Protein AF-A0A7H4M7K2-F1 (afdb_monomer_lite)

pLDDT: mean 88.0, std 7.21, range [65.5, 95.62]

InterPro domains:
  IPR039060 Antitoxin HigA [PTHR40455] (7-97)

Structure (mmCIF, N/CA/C/O backbone):
data_AF-A0A7H4M7K2-F1
#
_entry.id   AF-A0A7H4M7K2-F1
#
loop_
_atom_site.group_PDB
_atom_site.id
_atom_site.type_symbol
_atom_site.label_atom_id
_atom_site.label_alt_id
_atom_site.label_comp_id
_atom_site.label_asym_id
_atom_site.label_entity_id
_atom_site.label_seq_id
_atom_site.pdbx_PDB_ins_code
_atom_s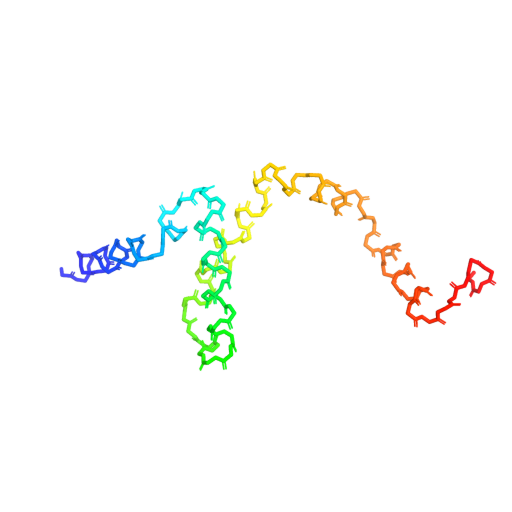ite.Cartn_x
_atom_site.Cartn_y
_atom_site.Cartn_z
_atom_site.occupancy
_atom_site.B_iso_or_equiv
_atom_site.auth_seq_id
_atom_site.auth_comp_id
_atom_site.auth_asym_id
_atom_site.auth_atom_id
_atom_site.pdbx_PDB_model_num
ATOM 1 N N . MET A 1 1 ? 25.443 -7.447 -16.165 1.00 66.62 1 MET A N 1
ATOM 2 C CA . MET A 1 1 ? 24.302 -7.115 -17.039 1.00 66.62 1 MET A CA 1
ATOM 3 C C . MET A 1 1 ? 23.004 -7.250 -16.267 1.00 66.62 1 MET A C 1
ATOM 5 O O . MET A 1 1 ? 22.547 -6.232 -15.789 1.00 66.62 1 MET A O 1
ATOM 9 N N . ILE A 1 2 ? 22.508 -8.455 -15.956 1.00 87.00 2 ILE A N 1
ATOM 10 C CA . ILE A 1 2 ? 21.204 -8.619 -15.268 1.00 87.00 2 ILE A CA 1
ATOM 11 C C . ILE A 1 2 ? 21.069 -7.782 -13.979 1.00 87.00 2 ILE A C 1
ATOM 13 O O . ILE A 1 2 ? 20.054 -7.125 -13.784 1.00 87.00 2 ILE A O 1
ATOM 17 N N . PHE A 1 3 ? 22.102 -7.738 -13.130 1.00 91.38 3 PHE A N 1
ATOM 18 C CA . PHE A 1 3 ? 22.050 -6.963 -11.884 1.00 91.38 3 PHE A CA 1
ATOM 19 C C . PHE A 1 3 ? 21.932 -5.446 -12.100 1.00 91.38 3 PHE A C 1
ATOM 21 O O . PHE A 1 3 ? 21.152 -4.800 -11.409 1.00 91.38 3 PHE A O 1
ATOM 28 N N . SER A 1 4 ? 22.676 -4.865 -13.050 1.00 91.00 4 SER A N 1
ATOM 29 C CA . SER A 1 4 ? 22.609 -3.419 -13.315 1.00 91.00 4 SER A CA 1
ATOM 30 C C . SER A 1 4 ? 21.280 -3.027 -13.942 1.00 91.00 4 SER A C 1
ATOM 32 O O . SER A 1 4 ? 20.720 -1.990 -13.598 1.00 91.00 4 SER A O 1
ATOM 34 N N . ASP A 1 5 ? 20.772 -3.873 -14.833 1.00 93.44 5 ASP A N 1
ATOM 35 C CA . ASP A 1 5 ? 19.559 -3.594 -15.594 1.00 93.44 5 ASP A CA 1
ATOM 36 C C . ASP A 1 5 ? 18.323 -3.718 -14.694 1.00 93.44 5 ASP A C 1
ATOM 38 O O . ASP A 1 5 ? 17.446 -2.858 -14.736 1.00 93.44 5 ASP A O 1
ATOM 42 N N . ALA A 1 6 ? 18.302 -4.713 -13.799 1.00 91.56 6 ALA A N 1
ATOM 43 C CA . ALA A 1 6 ? 17.253 -4.867 -12.794 1.00 91.56 6 ALA A CA 1
ATOM 44 C C . ALA A 1 6 ? 17.229 -3.700 -11.792 1.00 91.56 6 ALA A C 1
ATOM 46 O O . ALA A 1 6 ? 16.165 -3.149 -11.519 1.00 91.56 6 ALA A O 1
ATOM 47 N N . ILE A 1 7 ? 18.394 -3.279 -11.280 1.00 91.50 7 ILE A N 1
ATOM 48 C CA . ILE A 1 7 ? 18.485 -2.125 -10.368 1.00 91.50 7 ILE A CA 1
ATOM 49 C C . ILE A 1 7 ? 18.013 -0.849 -11.070 1.00 91.50 7 ILE A C 1
ATOM 51 O O . ILE A 1 7 ? 17.298 -0.044 -10.478 1.00 91.50 7 ILE A O 1
ATOM 55 N N . LYS A 1 8 ? 18.380 -0.667 -12.342 1.00 93.88 8 LYS A N 1
ATOM 56 C CA . LYS A 1 8 ? 17.937 0.486 -13.122 1.00 93.88 8 LYS A CA 1
ATOM 57 C C . LYS A 1 8 ? 16.420 0.486 -13.310 1.00 93.88 8 LYS A C 1
ATOM 59 O O . LYS A 1 8 ? 15.796 1.494 -13.011 1.00 93.88 8 LYS A O 1
ATOM 64 N N . ALA A 1 9 ? 15.831 -0.639 -13.717 1.00 92.94 9 ALA A N 1
ATOM 65 C CA . ALA A 1 9 ? 14.383 -0.757 -13.877 1.00 92.94 9 ALA A CA 1
ATOM 66 C C . ALA A 1 9 ? 13.628 -0.472 -12.568 1.00 92.94 9 ALA A C 1
ATOM 68 O O . ALA A 1 9 ? 12.613 0.218 -12.584 1.00 92.94 9 ALA A O 1
ATOM 69 N N . ALA A 1 10 ? 14.149 -0.942 -11.430 1.00 90.31 10 ALA A N 1
ATOM 70 C CA . ALA A 1 10 ? 13.569 -0.650 -10.122 1.00 90.31 10 ALA A CA 1
ATOM 71 C C . ALA A 1 10 ? 13.633 0.847 -9.772 1.00 90.31 10 ALA A C 1
ATOM 73 O O . ALA A 1 10 ? 12.652 1.400 -9.282 1.00 90.31 10 ALA A O 1
ATOM 74 N N . ASN A 1 11 ? 14.754 1.518 -10.054 1.00 92.06 11 ASN A N 1
ATOM 75 C CA . ASN A 1 11 ? 14.893 2.959 -9.820 1.00 92.06 11 ASN A CA 1
ATOM 76 C C . ASN A 1 11 ? 14.005 3.788 -10.756 1.00 92.06 11 ASN A C 1
ATOM 78 O O . ASN A 1 11 ? 13.390 4.755 -10.314 1.00 92.06 11 ASN A O 1
ATOM 82 N N . ASP A 1 12 ? 13.913 3.397 -12.028 1.00 94.38 12 ASP A N 1
ATOM 83 C CA . ASP A 1 12 ? 13.038 4.048 -13.003 1.00 94.38 12 ASP A CA 1
ATOM 84 C C . ASP A 1 12 ? 11.571 3.913 -12.557 1.00 94.38 12 ASP A C 1
ATOM 86 O O . ASP A 1 12 ? 10.832 4.896 -12.535 1.00 94.38 12 ASP A O 1
ATOM 90 N N . LEU A 1 13 ? 11.172 2.724 -12.091 1.00 91.31 13 LEU A N 1
ATOM 91 C CA . LEU A 1 13 ? 9.843 2.483 -11.534 1.00 91.31 13 LE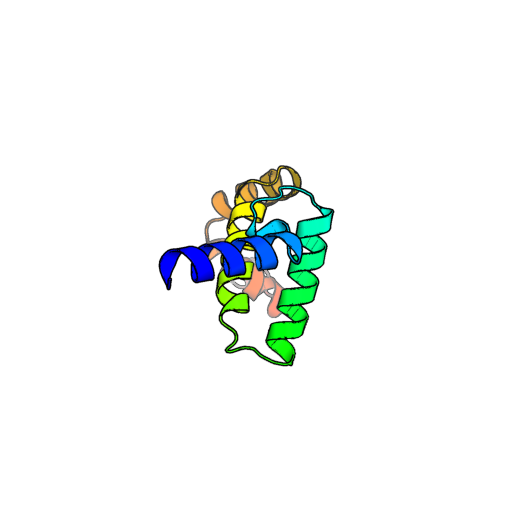U A CA 1
ATOM 92 C C . LEU A 1 13 ? 9.588 3.304 -10.260 1.00 91.31 13 LEU A C 1
ATOM 94 O O . LEU A 1 13 ? 8.529 3.912 -10.133 1.00 91.31 13 LEU A O 1
ATOM 98 N N . ALA A 1 14 ? 10.558 3.379 -9.346 1.00 90.81 14 ALA A N 1
ATOM 99 C CA . ALA A 1 14 ? 10.464 4.193 -8.134 1.00 90.81 14 ALA A CA 1
ATOM 100 C C . ALA A 1 14 ? 10.373 5.699 -8.433 1.00 90.81 14 ALA A C 1
ATOM 102 O O . ALA A 1 14 ? 9.782 6.444 -7.657 1.00 90.81 14 ALA A O 1
ATOM 103 N N . SER A 1 15 ? 10.922 6.160 -9.560 1.00 91.19 15 SER A N 1
ATOM 104 C CA . SER A 1 15 ? 10.755 7.545 -10.004 1.00 91.19 15 SER A CA 1
ATOM 105 C C . SER A 1 15 ? 9.354 7.829 -10.552 1.00 91.19 15 SER A C 1
ATOM 107 O O . SER A 1 15 ? 8.924 8.980 -10.507 1.00 91.19 15 SER A O 1
ATOM 109 N N . ILE A 1 16 ? 8.673 6.823 -11.109 1.00 91.44 16 ILE A N 1
ATOM 110 C CA . ILE A 1 16 ? 7.304 6.948 -11.635 1.00 91.44 16 ILE A CA 1
ATOM 111 C C . ILE A 1 16 ? 6.290 6.815 -10.499 1.00 91.44 16 ILE A C 1
ATOM 113 O O . ILE A 1 16 ? 5.314 7.557 -10.459 1.00 91.44 16 ILE A O 1
ATOM 117 N N . VAL A 1 17 ? 6.537 5.886 -9.572 1.00 91.44 17 VAL A N 1
ATOM 118 C CA . VAL A 1 17 ? 5.695 5.631 -8.403 1.00 91.44 17 VAL A CA 1
ATOM 119 C C . VAL A 1 17 ? 6.544 5.776 -7.133 1.00 91.44 17 VAL A C 1
ATOM 121 O O . VAL A 1 17 ? 7.104 4.787 -6.646 1.00 91.44 17 VAL A O 1
ATOM 124 N N . PRO A 1 18 ? 6.643 6.996 -6.569 1.00 91.38 18 PRO A N 1
ATOM 125 C CA . PRO A 1 18 ? 7.509 7.293 -5.424 1.00 91.38 18 PRO A CA 1
ATOM 126 C C . PRO A 1 18 ? 7.249 6.432 -4.185 1.00 91.38 18 PRO A C 1
ATOM 128 O O . PRO A 1 18 ? 8.168 6.187 -3.401 1.00 91.38 18 PRO A O 1
ATOM 131 N N . LEU A 1 19 ? 6.024 5.921 -4.017 1.00 90.44 19 LEU A N 1
ATOM 132 C CA . LEU A 1 19 ? 5.679 5.023 -2.914 1.00 90.44 19 LEU A CA 1
ATOM 133 C C . LEU A 1 19 ? 6.508 3.722 -2.945 1.00 90.44 19 LEU A C 1
ATOM 135 O O . LEU A 1 19 ? 6.968 3.252 -1.904 1.00 90.44 19 LEU A O 1
ATOM 139 N N . LEU A 1 20 ? 6.797 3.174 -4.134 1.00 89.56 20 LEU A N 1
ATOM 140 C CA . LEU A 1 20 ? 7.653 1.985 -4.277 1.00 89.56 20 LEU A CA 1
ATOM 141 C C . LEU A 1 20 ? 9.108 2.268 -3.865 1.00 89.56 20 LEU A C 1
ATOM 143 O O . LEU A 1 20 ? 9.790 1.379 -3.342 1.00 89.56 20 LEU A O 1
ATOM 147 N N . GLY A 1 21 ? 9.547 3.518 -4.050 1.00 87.31 21 GLY A N 1
ATOM 148 C CA . GLY A 1 21 ? 10.840 4.049 -3.620 1.00 87.31 21 GLY A CA 1
ATOM 149 C C . GLY A 1 21 ? 10.926 4.429 -2.139 1.00 87.31 21 GLY A C 1
ATOM 150 O O . GLY A 1 21 ? 11.993 4.844 -1.693 1.00 87.31 21 GLY A O 1
ATOM 151 N N . GLY A 1 22 ? 9.843 4.276 -1.368 1.00 84.94 22 GLY A N 1
ATOM 152 C CA . GLY A 1 22 ? 9.815 4.575 0.065 1.00 84.94 22 GLY A CA 1
ATOM 153 C C . GLY A 1 22 ? 9.424 6.010 0.417 1.00 84.94 22 GLY A C 1
ATOM 154 O O . GLY A 1 22 ? 9.744 6.469 1.513 1.00 84.94 22 GLY A O 1
ATOM 155 N N . SER A 1 23 ? 8.749 6.731 -0.483 1.00 86.75 23 SER A N 1
ATOM 156 C CA . SER A 1 23 ? 8.114 7.996 -0.106 1.00 86.75 23 SER A CA 1
ATOM 157 C C . SER A 1 23 ? 7.078 7.774 0.999 1.00 86.75 23 SER A C 1
ATOM 159 O O . SER A 1 23 ? 6.317 6.812 0.964 1.00 86.75 23 SER A O 1
ATOM 161 N N . SER A 1 24 ? 7.031 8.685 1.969 1.00 82.25 24 SER A N 1
ATOM 162 C CA . SER A 1 24 ? 6.035 8.706 3.047 1.00 82.25 24 SER A CA 1
ATOM 163 C C . SER A 1 24 ? 4.982 9.803 2.861 1.00 82.25 24 SER A C 1
ATOM 165 O O . SER A 1 24 ? 4.210 10.089 3.774 1.00 82.25 24 SER A O 1
ATOM 167 N N . SER A 1 25 ? 4.943 10.432 1.685 1.00 89.56 25 SER A N 1
ATOM 168 C CA . SER A 1 25 ? 3.986 11.487 1.364 1.00 89.56 25 SER A CA 1
ATOM 169 C C . SER A 1 25 ? 2.570 10.936 1.196 1.00 89.56 25 SER A C 1
ATOM 171 O O . SER A 1 25 ? 2.341 10.013 0.414 1.00 89.56 25 SER A O 1
ATOM 173 N N . ARG A 1 26 ? 1.594 11.591 1.837 1.00 89.75 26 ARG A N 1
ATOM 174 C CA . ARG A 1 26 ? 0.160 11.302 1.668 1.00 89.75 26 ARG A CA 1
ATOM 175 C C . ARG A 1 26 ? -0.277 11.354 0.201 1.00 89.75 26 ARG A C 1
ATOM 177 O O . ARG A 1 26 ? -1.081 10.540 -0.236 1.00 89.75 26 ARG A O 1
ATOM 184 N N . LYS A 1 27 ? 0.272 12.293 -0.573 1.00 92.62 27 LYS A N 1
ATOM 185 C CA . LYS A 1 27 ? -0.045 12.426 -1.999 1.00 92.62 27 LYS A CA 1
ATOM 186 C C . LYS A 1 27 ? 0.374 11.179 -2.786 1.00 92.62 27 LYS A C 1
ATOM 188 O O . LYS A 1 27 ? -0.385 10.702 -3.621 1.00 92.62 27 LYS A O 1
ATOM 193 N N . ASP A 1 28 ? 1.561 10.655 -2.498 1.00 91.75 28 ASP A N 1
ATOM 194 C CA . ASP A 1 28 ? 2.115 9.510 -3.224 1.00 91.75 28 ASP A CA 1
ATOM 195 C C . ASP A 1 28 ? 1.374 8.221 -2.844 1.00 91.75 28 ASP A C 1
ATOM 197 O O . ASP A 1 28 ? 1.176 7.349 -3.687 1.00 91.75 28 ASP A O 1
ATOM 201 N N . TYR A 1 29 ? 0.897 8.137 -1.599 1.00 92.81 29 TYR A N 1
ATOM 202 C CA . TYR A 1 29 ? -0.037 7.104 -1.158 1.00 92.81 29 TYR A CA 1
ATOM 203 C C . TYR A 1 29 ? -1.369 7.165 -1.931 1.00 92.81 29 TYR A C 1
ATOM 205 O O . TYR A 1 29 ? -1.816 6.155 -2.469 1.00 92.81 29 TYR A O 1
ATOM 213 N N . GLU A 1 30 ? -1.982 8.344 -2.078 1.00 93.88 30 GLU A N 1
ATOM 214 C CA . GLU A 1 30 ? -3.241 8.493 -2.830 1.00 93.88 30 GLU A CA 1
ATOM 215 C C . GLU A 1 30 ? -3.094 8.188 -4.327 1.00 93.88 30 GLU A C 1
ATOM 217 O O . GLU A 1 30 ? -4.010 7.648 -4.950 1.00 93.88 30 GLU A O 1
ATOM 222 N N . GLU A 1 31 ? -1.953 8.530 -4.925 1.00 94.00 31 GLU A N 1
ATOM 223 C CA . GLU A 1 31 ? -1.643 8.159 -6.308 1.00 94.00 31 GLU A CA 1
ATOM 224 C C . GLU A 1 31 ? -1.431 6.645 -6.453 1.00 94.00 31 GLU A C 1
ATOM 226 O O . GLU A 1 31 ? -1.922 6.055 -7.418 1.00 94.00 31 GLU A O 1
ATOM 231 N N . ALA A 1 32 ? -0.788 5.995 -5.478 1.00 93.44 32 ALA A N 1
ATOM 232 C CA . ALA A 1 32 ? -0.639 4.542 -5.463 1.00 93.44 32 ALA A CA 1
ATOM 233 C C . ALA A 1 32 ? -1.982 3.812 -5.317 1.00 93.44 32 ALA A C 1
ATOM 235 O O . ALA A 1 32 ? -2.197 2.820 -6.009 1.00 93.44 32 ALA A O 1
ATOM 236 N N . LEU A 1 33 ? -2.908 4.322 -4.495 1.00 94.75 33 LEU A N 1
ATOM 237 C CA . LEU A 1 33 ? -4.259 3.763 -4.378 1.00 94.75 33 LEU A CA 1
ATOM 238 C C . LEU A 1 33 ? -5.002 3.771 -5.720 1.00 94.75 33 LEU A C 1
ATOM 240 O O . LEU A 1 33 ? -5.552 2.749 -6.122 1.00 94.75 33 LEU A O 1
ATOM 244 N N . LYS A 1 34 ? -4.963 4.894 -6.448 1.00 95.19 34 LYS A N 1
ATOM 245 C CA . LYS A 1 34 ? -5.577 5.002 -7.785 1.00 95.19 34 LYS A CA 1
ATOM 246 C C . LYS A 1 34 ? -4.958 4.027 -8.781 1.00 95.19 34 LYS A C 1
ATOM 248 O O . LYS A 1 34 ? -5.651 3.495 -9.643 1.00 95.19 34 LYS A O 1
ATOM 253 N N . LEU A 1 35 ? -3.646 3.811 -8.681 1.00 93.81 35 LEU A N 1
ATOM 254 C CA . LEU A 1 35 ? -2.951 2.862 -9.540 1.00 93.81 35 LEU A CA 1
ATOM 255 C C . LEU A 1 35 ? -3.357 1.418 -9.225 1.00 93.81 35 LEU A C 1
ATOM 257 O O . LEU A 1 35 ? -3.592 0.651 -10.152 1.00 93.81 35 LEU A O 1
ATOM 261 N N . VAL A 1 36 ? -3.484 1.053 -7.948 1.00 94.56 36 VAL A N 1
ATOM 262 C CA . VAL A 1 36 ? -3.985 -0.273 -7.555 1.00 94.56 36 VAL A CA 1
ATOM 263 C C . VAL A 1 36 ? -5.420 -0.478 -8.032 1.00 94.56 36 VAL A C 1
ATOM 265 O O . VAL A 1 36 ? -5.707 -1.522 -8.605 1.00 94.56 36 VAL A O 1
ATOM 268 N N . GLU A 1 37 ? -6.297 0.514 -7.867 1.00 95.06 37 GLU A N 1
ATOM 269 C CA . GLU A 1 37 ? -7.679 0.459 -8.365 1.00 95.06 37 GLU A CA 1
ATOM 270 C C . GLU A 1 37 ? -7.717 0.181 -9.876 1.00 95.06 37 GLU A C 1
ATOM 272 O O . GLU A 1 37 ? -8.356 -0.774 -10.314 1.00 95.06 37 GLU A O 1
ATOM 277 N N . TYR A 1 38 ? -6.933 0.927 -10.660 1.00 95.44 38 TYR A N 1
ATOM 278 C CA . TYR A 1 38 ? -6.803 0.698 -12.100 1.00 95.44 38 TYR A CA 1
ATOM 279 C C . TYR A 1 38 ? -6.285 -0.712 -12.432 1.00 95.44 38 TYR A C 1
ATOM 281 O O . TYR A 1 38 ? -6.801 -1.374 -13.334 1.00 95.44 38 TYR A O 1
ATOM 289 N N . LEU A 1 39 ? -5.262 -1.190 -11.718 1.00 93.88 39 LEU A N 1
ATOM 290 C CA . LEU A 1 39 ? -4.694 -2.516 -11.960 1.00 93.88 39 LEU A CA 1
ATOM 291 C C . LEU A 1 39 ? -5.698 -3.624 -11.638 1.00 93.88 39 LEU A C 1
ATOM 293 O O . LEU A 1 39 ? -5.811 -4.564 -12.412 1.00 93.88 39 LEU A O 1
ATOM 297 N N . LEU A 1 40 ? -6.477 -3.506 -10.564 1.00 93.06 40 LEU A N 1
ATOM 298 C CA . LEU A 1 40 ? -7.494 -4.504 -10.226 1.00 93.06 40 LEU A CA 1
ATOM 299 C C . LEU A 1 40 ? -8.604 -4.598 -11.285 1.00 93.06 40 LEU A C 1
ATOM 301 O O . LEU A 1 40 ? -9.132 -5.687 -11.512 1.00 93.06 40 LEU A O 1
ATOM 305 N N . GLU A 1 41 ? -8.941 -3.490 -11.949 1.00 95.62 41 GLU A N 1
ATOM 306 C CA . GLU A 1 41 ? -9.949 -3.469 -13.016 1.00 95.62 41 GLU A CA 1
ATOM 307 C C . GLU A 1 41 ? -9.423 -3.975 -14.366 1.00 95.62 41 GLU A C 1
ATOM 309 O O . GLU A 1 41 ? -10.166 -4.613 -15.119 1.00 95.62 41 GLU A O 1
ATOM 314 N N . HIS A 1 42 ? -8.161 -3.688 -14.693 1.00 95.56 42 HIS A N 1
ATOM 315 C CA . HIS A 1 42 ? -7.627 -3.893 -16.043 1.00 95.56 42 HIS A CA 1
ATOM 316 C C . HIS A 1 42 ? -6.548 -4.976 -16.146 1.00 95.56 42 HIS A C 1
ATOM 318 O O . HIS A 1 42 ? -6.521 -5.704 -17.138 1.00 95.56 42 HIS A O 1
ATOM 324 N N . GLU A 1 43 ? -5.665 -5.091 -15.153 1.00 95.12 43 GLU A N 1
ATOM 325 C CA . GLU A 1 43 ? -4.518 -6.012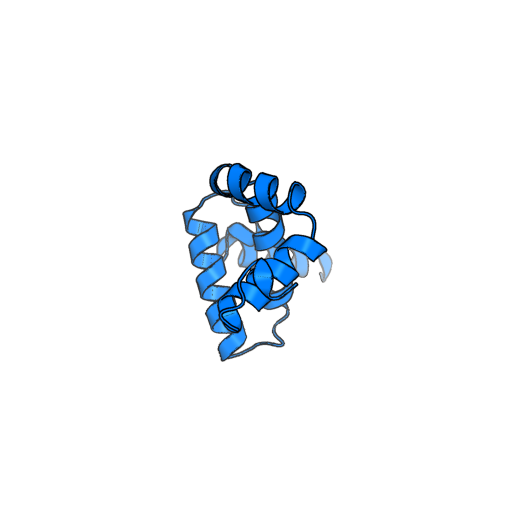 -15.142 1.00 95.12 43 GLU A CA 1
ATOM 326 C C . GLU A 1 43 ? -4.258 -6.593 -13.733 1.00 95.12 43 GLU A C 1
ATOM 328 O O . GLU A 1 43 ? -3.209 -6.331 -13.132 1.00 95.12 43 GLU A O 1
ATOM 333 N N . PRO A 1 44 ? -5.191 -7.393 -13.178 1.00 92.00 44 PRO A N 1
ATOM 334 C CA . PRO A 1 44 ? -5.114 -7.851 -11.788 1.00 92.00 44 PRO A CA 1
ATOM 335 C C . PRO A 1 44 ? -3.944 -8.809 -11.522 1.00 92.00 44 PRO A C 1
ATOM 337 O O . PRO A 1 44 ? -3.473 -8.897 -10.394 1.00 92.00 44 PRO A O 1
ATOM 340 N N . ASP A 1 45 ? -3.445 -9.493 -12.555 1.00 93.94 45 ASP A N 1
ATOM 341 C CA . ASP A 1 45 ? -2.302 -10.414 -12.462 1.00 93.94 45 ASP A CA 1
ATOM 342 C C . ASP A 1 45 ? -0.940 -9.696 -12.570 1.00 93.94 45 ASP A C 1
ATOM 344 O O . ASP A 1 45 ? 0.114 -10.337 -12.634 1.00 93.94 45 ASP A O 1
ATOM 348 N N . SER A 1 46 ? -0.935 -8.360 -12.647 1.00 93.38 46 SER A N 1
ATOM 349 C CA . SER A 1 46 ? 0.297 -7.582 -12.731 1.00 93.38 46 SER A CA 1
ATOM 350 C C . SER A 1 46 ? 1.098 -7.694 -11.428 1.00 93.38 46 SER A C 1
ATOM 3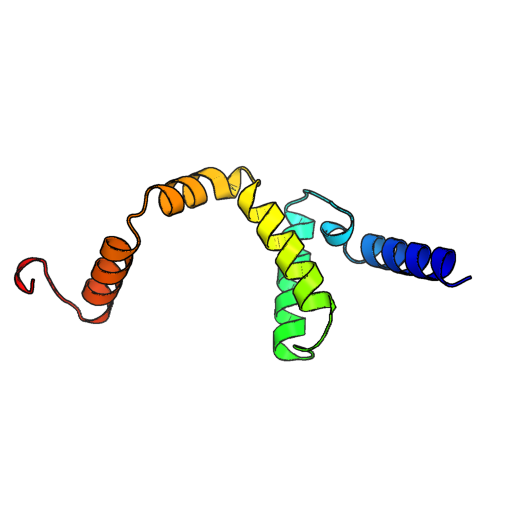52 O O . SER A 1 46 ? 0.549 -7.452 -10.353 1.00 93.38 46 SER A O 1
ATOM 354 N N . PRO A 1 47 ? 2.423 -7.937 -11.482 1.00 91.62 47 PRO A N 1
ATOM 355 C CA . PRO A 1 47 ? 3.266 -7.973 -10.282 1.00 91.62 47 PRO A CA 1
ATOM 356 C C . PRO A 1 47 ? 3.291 -6.630 -9.538 1.00 91.62 47 PRO A C 1
ATOM 358 O O . PRO A 1 47 ? 3.674 -6.573 -8.372 1.00 91.62 47 PRO A O 1
ATOM 361 N N . LEU A 1 48 ? 2.873 -5.542 -10.196 1.00 92.12 48 LEU A N 1
ATOM 362 C CA . LEU A 1 48 ? 2.720 -4.243 -9.553 1.00 92.12 48 LEU A CA 1
ATOM 363 C C . LEU A 1 48 ? 1.626 -4.240 -8.487 1.00 92.12 48 LEU A C 1
ATOM 365 O O . LEU A 1 48 ? 1.751 -3.466 -7.544 1.00 92.12 48 LEU A O 1
ATOM 369 N N . VAL A 1 49 ? 0.601 -5.090 -8.604 1.00 93.25 49 VAL A N 1
ATOM 370 C CA . VAL A 1 49 ? -0.458 -5.195 -7.593 1.00 93.25 49 VAL A CA 1
ATOM 371 C C . VAL A 1 49 ? 0.163 -5.582 -6.257 1.00 93.25 49 VAL A C 1
ATOM 373 O O . VAL A 1 49 ? 0.090 -4.796 -5.318 1.00 93.25 49 VAL A O 1
ATOM 376 N N . ASP A 1 50 ? 0.875 -6.710 -6.205 1.00 93.81 50 ASP A N 1
ATOM 377 C CA . ASP A 1 50 ? 1.533 -7.194 -4.985 1.00 93.81 50 ASP A CA 1
ATOM 378 C C . ASP A 1 50 ? 2.571 -6.201 -4.441 1.00 93.81 50 ASP A C 1
ATOM 380 O O . ASP A 1 50 ? 2.710 -6.012 -3.232 1.00 93.81 50 ASP A O 1
ATOM 384 N N . MET A 1 51 ? 3.322 -5.543 -5.332 1.00 92.44 51 MET A N 1
ATOM 385 C CA . MET A 1 51 ? 4.333 -4.564 -4.925 1.00 92.44 51 MET A CA 1
ATOM 386 C C . MET A 1 51 ? 3.714 -3.311 -4.299 1.00 92.44 51 MET A C 1
ATOM 388 O O . MET A 1 51 ? 4.269 -2.770 -3.340 1.00 92.44 51 MET A O 1
ATOM 392 N N . LEU A 1 52 ? 2.601 -2.825 -4.851 1.00 93.25 52 LEU A N 1
ATOM 393 C CA . LEU A 1 52 ? 1.925 -1.626 -4.364 1.00 93.25 52 LEU A CA 1
ATOM 394 C C . LEU A 1 52 ? 1.148 -1.912 -3.087 1.00 93.25 52 LEU A C 1
ATOM 396 O O . LEU A 1 52 ? 1.289 -1.146 -2.139 1.00 93.25 52 LEU A O 1
ATOM 400 N N . THR A 1 53 ? 0.396 -3.013 -3.026 1.00 93.25 53 THR A N 1
ATOM 401 C CA . THR A 1 53 ? -0.365 -3.391 -1.825 1.00 93.25 53 THR A CA 1
ATOM 402 C C . THR A 1 53 ? 0.561 -3.574 -0.628 1.00 93.25 53 THR A C 1
ATOM 404 O O . THR A 1 53 ? 0.328 -2.963 0.406 1.00 93.25 53 THR A O 1
ATOM 407 N N . ALA A 1 54 ? 1.701 -4.255 -0.791 1.00 93.38 54 ALA A N 1
ATOM 408 C CA . ALA A 1 54 ? 2.678 -4.409 0.289 1.00 93.38 54 ALA A CA 1
ATOM 409 C C . ALA A 1 54 ? 3.251 -3.071 0.802 1.00 93.38 54 ALA A C 1
ATOM 411 O O . ALA A 1 54 ? 3.609 -2.945 1.975 1.00 93.38 54 ALA A O 1
ATOM 412 N N . ARG A 1 55 ? 3.384 -2.061 -0.068 1.00 91.94 55 ARG A N 1
ATOM 413 C CA . ARG A 1 55 ? 3.848 -0.721 0.329 1.00 91.94 55 ARG A CA 1
ATOM 414 C C . ARG A 1 55 ? 2.749 0.117 0.968 1.00 91.94 55 ARG A C 1
ATOM 416 O O . ARG A 1 55 ? 3.056 0.877 1.881 1.00 91.94 55 ARG A O 1
ATOM 423 N N . ILE A 1 56 ? 1.518 -0.019 0.487 1.00 92.94 56 ILE A N 1
ATOM 424 C CA . ILE A 1 56 ? 0.322 0.616 1.046 1.00 92.94 56 ILE A CA 1
ATOM 425 C C . ILE A 1 56 ? 0.091 0.093 2.464 1.00 92.94 56 ILE A C 1
ATOM 427 O O . ILE A 1 56 ? 0.047 0.910 3.376 1.00 92.94 56 ILE A O 1
ATOM 431 N N . ASP A 1 57 ? 0.098 -1.228 2.666 1.00 92.75 57 ASP A N 1
ATOM 432 C CA . ASP A 1 57 ? -0.042 -1.858 3.986 1.00 92.75 57 ASP A CA 1
ATOM 433 C C . ASP A 1 57 ? 1.012 -1.323 4.969 1.00 92.75 57 ASP A C 1
ATOM 435 O O . ASP A 1 57 ? 0.690 -0.831 6.047 1.00 92.75 57 ASP A O 1
ATOM 439 N N . ALA A 1 58 ? 2.289 -1.313 4.565 1.00 91.69 58 ALA A N 1
ATOM 440 C CA . ALA A 1 58 ? 3.369 -0.799 5.411 1.00 91.69 58 ALA A CA 1
ATOM 441 C C . ALA A 1 58 ? 3.219 0.698 5.749 1.00 91.69 58 ALA A C 1
ATOM 443 O O . ALA A 1 58 ? 3.675 1.157 6.803 1.00 91.69 58 ALA A O 1
ATOM 444 N N . TRP A 1 59 ? 2.628 1.478 4.842 1.00 91.31 59 TRP A N 1
ATOM 445 C CA . TRP A 1 59 ? 2.354 2.889 5.080 1.00 91.31 59 TRP A CA 1
ATOM 446 C C . TRP A 1 59 ? 1.168 3.063 6.035 1.00 91.31 59 TRP A C 1
ATOM 448 O O . TRP A 1 59 ? 1.286 3.820 6.992 1.00 91.31 59 TRP A O 1
ATOM 458 N N . GLU A 1 60 ? 0.075 2.325 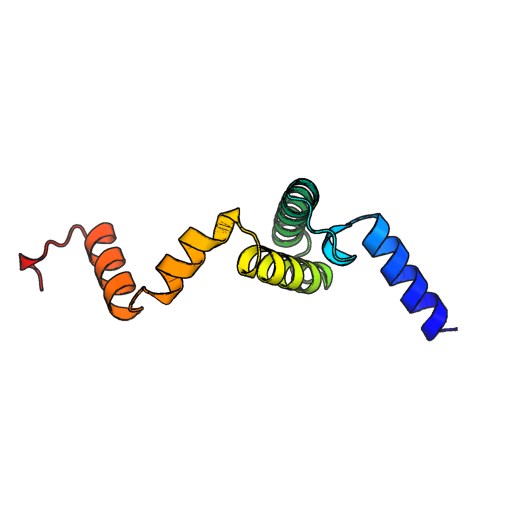5.845 1.00 92.06 60 GLU A N 1
ATOM 459 C CA . GLU A 1 60 ? -1.106 2.341 6.722 1.00 92.06 60 GLU A CA 1
ATOM 460 C C . GLU A 1 60 ? -0.791 1.861 8.145 1.00 92.06 60 GLU A C 1
ATOM 462 O O . GLU A 1 60 ? -1.316 2.420 9.106 1.00 92.06 60 GLU A O 1
ATOM 467 N N . ASP A 1 61 ? 0.133 0.912 8.305 1.00 90.56 61 ASP A N 1
ATOM 468 C CA . ASP A 1 61 ? 0.600 0.444 9.615 1.00 90.56 61 ASP A CA 1
ATOM 469 C C . ASP A 1 61 ? 1.343 1.531 10.414 1.00 90.56 61 ASP A C 1
ATOM 471 O O . ASP A 1 61 ? 1.351 1.510 11.647 1.00 90.56 61 ASP A O 1
ATOM 475 N N . THR A 1 62 ? 1.992 2.481 9.731 1.00 87.25 62 THR A N 1
ATOM 476 C CA . THR A 1 62 ? 2.919 3.447 10.354 1.00 87.25 62 THR A CA 1
ATOM 477 C C . THR A 1 62 ? 2.473 4.904 10.261 1.00 87.25 62 THR A C 1
ATOM 479 O O . THR A 1 62 ? 3.007 5.761 10.971 1.00 87.25 62 THR A O 1
ATOM 482 N N . ALA A 1 63 ? 1.504 5.215 9.404 1.00 88.88 63 ALA A N 1
ATOM 483 C CA . ALA A 1 63 ? 1.014 6.566 9.206 1.00 88.88 63 ALA A CA 1
ATOM 484 C C . ALA A 1 63 ? 0.235 7.061 10.433 1.00 88.88 63 ALA A C 1
ATOM 486 O O . ALA A 1 63 ? -0.704 6.427 10.909 1.00 88.88 63 ALA A O 1
ATOM 487 N N . VAL A 1 64 ? 0.582 8.263 10.905 1.00 88.00 64 VAL A N 1
ATOM 488 C CA . VAL A 1 64 ? -0.033 8.902 12.088 1.00 88.00 64 VAL A CA 1
ATOM 489 C C . VAL A 1 64 ? -1.554 9.042 11.948 1.00 88.00 64 VAL A C 1
ATOM 491 O O . VAL A 1 64 ? -2.294 8.941 12.919 1.00 88.00 64 VAL A O 1
ATOM 494 N N . GLU A 1 65 ? -2.045 9.246 10.730 1.00 87.69 65 GLU A N 1
ATOM 495 C CA . GLU A 1 65 ? -3.479 9.350 10.437 1.00 87.69 65 GLU A CA 1
ATOM 496 C C . GLU A 1 65 ? -4.247 8.027 10.590 1.00 87.69 65 GLU A C 1
ATOM 498 O O . GLU A 1 65 ? -5.457 8.055 10.814 1.00 87.69 65 GLU A O 1
ATOM 503 N N . PHE A 1 66 ? -3.557 6.886 10.530 1.00 88.38 66 PHE A N 1
ATOM 504 C CA . PHE A 1 66 ? -4.135 5.564 10.760 1.00 88.38 66 PHE A CA 1
ATOM 505 C C . PHE A 1 66 ? -3.905 5.058 12.188 1.00 88.38 66 PHE A C 1
ATOM 507 O O . PHE A 1 66 ? -4.550 4.097 12.591 1.00 88.38 66 PHE A O 1
ATOM 514 N N . GLU A 1 67 ? -3.083 5.725 13.004 1.00 89.31 67 GLU A N 1
ATOM 515 C CA . GLU A 1 67 ? -2.725 5.270 14.357 1.00 89.31 67 GLU A CA 1
ATOM 516 C C . GLU A 1 67 ? -3.954 5.015 15.251 1.00 89.31 67 GLU A C 1
ATOM 518 O O . GLU A 1 67 ? -4.069 3.964 15.891 1.00 89.31 67 GLU A O 1
ATOM 523 N N . GLU A 1 68 ? -4.919 5.943 15.268 1.00 88.00 68 GLU A N 1
ATOM 524 C CA . GLU A 1 68 ? -6.144 5.784 16.063 1.00 88.00 68 GLU A CA 1
ATOM 525 C C . GLU A 1 68 ? -7.008 4.622 15.546 1.00 88.00 68 GLU A C 1
ATOM 527 O O . GLU A 1 68 ? -7.597 3.875 16.333 1.00 88.00 68 GLU A O 1
ATOM 532 N N . PHE A 1 69 ? -7.082 4.453 14.225 1.00 86.81 69 PHE A N 1
ATOM 533 C CA . PHE A 1 69 ? -7.806 3.351 13.604 1.00 86.81 69 PHE A CA 1
ATOM 534 C C . PHE A 1 69 ? -7.141 2.007 13.929 1.00 86.81 69 PHE A C 1
ATOM 536 O O . PHE A 1 69 ? -7.813 1.113 14.445 1.00 86.81 69 PHE A O 1
ATOM 543 N N . ASN A 1 70 ? -5.826 1.900 13.742 1.00 87.94 70 ASN A N 1
ATOM 544 C CA . ASN A 1 70 ? -5.034 0.701 14.012 1.00 87.94 70 ASN A CA 1
ATOM 545 C C . ASN A 1 70 ? -5.138 0.294 15.485 1.00 87.94 70 ASN A C 1
ATOM 547 O O . ASN A 1 70 ? -5.444 -0.858 15.785 1.00 87.94 70 ASN A O 1
ATOM 551 N N . THR A 1 71 ? -5.048 1.256 16.410 1.00 87.75 71 THR A N 1
ATOM 552 C CA . THR A 1 71 ? -5.242 1.009 17.851 1.00 87.75 71 THR A CA 1
ATOM 553 C C . THR A 1 71 ? -6.622 0.411 18.148 1.00 87.75 71 THR A C 1
ATOM 555 O O . THR A 1 71 ? -6.760 -0.495 18.973 1.00 87.75 71 THR A O 1
ATOM 558 N N . ARG A 1 72 ? -7.679 0.896 17.481 1.00 85.19 72 ARG A N 1
ATOM 559 C CA . ARG A 1 72 ? -9.040 0.358 17.648 1.00 85.19 72 ARG A CA 1
ATOM 560 C C . ARG A 1 72 ? -9.180 -1.047 17.067 1.00 85.19 72 ARG A C 1
ATOM 562 O O . ARG A 1 72 ? -9.910 -1.852 17.648 1.00 85.19 72 ARG A O 1
ATOM 569 N N . ILE A 1 73 ? -8.514 -1.334 15.948 1.00 83.81 73 ILE A N 1
ATOM 570 C CA . ILE A 1 73 ? -8.479 -2.669 15.344 1.00 83.81 73 ILE A CA 1
ATOM 571 C C . ILE A 1 73 ? -7.760 -3.652 16.276 1.00 83.81 73 ILE A C 1
ATOM 573 O O . ILE A 1 73 ? -8.331 -4.694 16.589 1.00 83.81 73 ILE A O 1
ATOM 577 N N . GLU A 1 74 ? -6.588 -3.296 16.809 1.00 84.31 74 GLU A N 1
ATOM 578 C CA . GLU A 1 74 ? -5.838 -4.130 17.762 1.00 84.31 74 GLU A CA 1
ATOM 579 C C . GLU A 1 74 ? -6.596 -4.365 19.078 1.00 84.31 74 GLU A C 1
ATOM 581 O O . GLU A 1 74 ? -6.589 -5.469 19.628 1.00 84.31 74 GLU A O 1
ATOM 586 N N . ALA A 1 75 ? -7.296 -3.345 19.586 1.00 82.50 75 ALA A N 1
ATOM 587 C CA . ALA A 1 75 ? -8.132 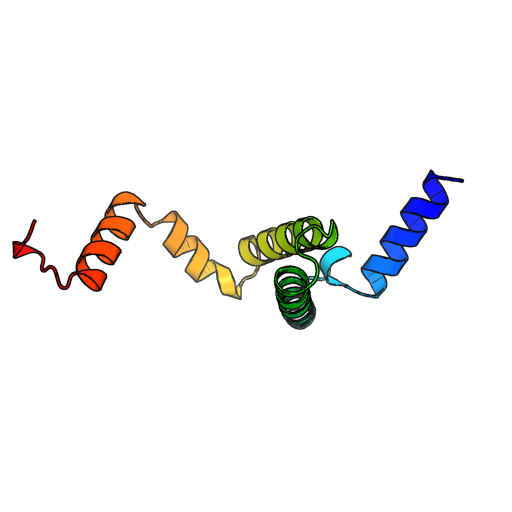-3.463 20.781 1.00 82.50 75 ALA A CA 1
ATOM 588 C C . ALA A 1 75 ? -9.427 -4.268 20.538 1.00 82.50 75 ALA A C 1
ATOM 590 O O . ALA A 1 75 ? -10.087 -4.714 21.487 1.00 82.50 75 ALA A O 1
ATOM 591 N N . GLY A 1 76 ? -9.822 -4.441 19.275 1.00 70.75 76 GLY A N 1
ATOM 592 C CA . GLY A 1 76 ? -11.020 -5.154 18.866 1.00 70.75 76 GLY A CA 1
ATOM 593 C C . GLY A 1 76 ? -10.893 -6.661 19.079 1.00 70.75 76 GLY A C 1
ATOM 594 O O . GLY A 1 76 ? -10.090 -7.343 18.454 1.00 70.75 76 GLY A O 1
ATOM 595 N N . LYS A 1 77 ? -11.760 -7.248 19.914 1.00 67.56 77 LYS A N 1
ATOM 596 C CA . LYS A 1 77 ? -11.917 -8.710 19.945 1.00 67.56 77 LYS A CA 1
ATOM 597 C C . LYS A 1 77 ? -12.667 -9.145 18.684 1.00 67.56 77 LYS A C 1
ATOM 599 O O . LYS A 1 77 ? -13.883 -8.974 18.629 1.00 67.56 77 LYS A O 1
ATOM 604 N N . ASN A 1 78 ? -11.974 -9.748 17.716 1.00 66.19 78 ASN A N 1
ATOM 605 C CA . ASN A 1 78 ? -12.508 -10.170 16.406 1.00 66.19 78 ASN A CA 1
ATOM 606 C C . ASN A 1 78 ? -13.902 -10.837 16.454 1.00 66.19 78 ASN A C 1
ATOM 608 O O . ASN A 1 78 ? -14.750 -10.563 15.606 1.00 66.19 78 ASN A O 1
ATOM 612 N N . GLY A 1 79 ? -14.191 -11.650 17.480 1.00 65.50 79 GLY A N 1
ATOM 613 C CA . GLY A 1 79 ? -15.509 -12.280 17.660 1.00 65.50 79 GLY A CA 1
ATOM 614 C C . GLY A 1 79 ? -16.655 -11.310 17.993 1.00 65.50 79 GLY A C 1
ATOM 615 O O . GLY A 1 79 ? -17.777 -11.500 17.530 1.00 65.50 79 GLY A O 1
ATOM 616 N N . VAL A 1 80 ? -16.387 -10.239 18.747 1.00 73.31 80 VAL A N 1
ATOM 617 C CA . VAL A 1 80 ? -17.384 -9.204 19.089 1.00 73.31 80 VAL A CA 1
ATOM 618 C C . VAL A 1 80 ? -17.633 -8.280 17.897 1.00 73.31 80 VAL A C 1
ATOM 620 O O . VAL A 1 80 ? -18.767 -7.856 17.675 1.00 73.31 80 VAL A O 1
ATOM 623 N N . SER A 1 81 ? -16.597 -7.999 17.104 1.00 78.38 81 SER A N 1
ATOM 624 C CA . SER A 1 81 ? -16.717 -7.230 15.862 1.00 78.38 81 SER A CA 1
ATOM 625 C C . SER A 1 81 ? -17.621 -7.946 14.855 1.00 78.38 81 SER A C 1
ATOM 627 O O . SER A 1 81 ? -18.534 -7.328 14.312 1.00 78.38 81 SER A O 1
ATOM 629 N N . LEU A 1 82 ? -17.449 -9.263 14.682 1.00 78.81 82 LEU A N 1
ATOM 630 C CA . LEU A 1 82 ? -18.300 -10.065 13.798 1.00 78.81 82 LEU A CA 1
ATOM 631 C C . LEU A 1 82 ? -19.761 -10.112 14.280 1.00 78.81 82 LEU A C 1
ATOM 633 O O . LEU A 1 82 ? -20.676 -9.921 13.481 1.00 78.81 82 LEU A O 1
ATOM 637 N N . LEU A 1 83 ? -19.991 -10.303 15.588 1.00 80.62 83 LEU A N 1
ATOM 638 C CA . LEU A 1 83 ? -21.340 -10.291 16.168 1.00 80.62 83 LEU A CA 1
ATOM 639 C C . LEU A 1 83 ? -22.028 -8.937 15.941 1.00 80.62 83 LEU A C 1
ATOM 641 O O . LEU A 1 83 ? -23.179 -8.892 15.519 1.00 80.62 83 LEU A O 1
ATOM 645 N N . ARG A 1 84 ? -21.306 -7.828 16.149 1.00 80.88 84 ARG A N 1
ATOM 646 C CA . ARG A 1 84 ? -21.817 -6.471 15.908 1.00 80.88 84 ARG A CA 1
ATOM 647 C C . ARG A 1 84 ? -22.206 -6.256 14.443 1.00 80.88 84 ARG A C 1
ATOM 649 O O . ARG A 1 84 ? -23.259 -5.675 14.188 1.00 80.88 84 ARG A O 1
ATOM 656 N N . VAL A 1 85 ? -21.399 -6.744 13.498 1.00 85.88 85 VAL A N 1
ATOM 657 C CA . VAL A 1 85 ? -21.711 -6.682 12.059 1.00 85.88 85 VAL A CA 1
ATOM 658 C C . VAL A 1 85 ? -22.971 -7.488 11.743 1.00 85.88 85 VAL A C 1
ATOM 660 O O . VAL A 1 85 ? -23.862 -6.977 11.067 1.00 85.88 85 VAL A O 1
ATOM 663 N N . LEU A 1 86 ? -23.096 -8.709 12.273 1.00 85.12 86 LEU A N 1
ATOM 664 C CA . LEU A 1 86 ? -24.289 -9.541 12.085 1.00 85.12 86 LEU A CA 1
ATOM 665 C C . LEU A 1 86 ? -25.538 -8.884 12.679 1.00 85.12 86 LEU A C 1
ATOM 667 O O . LEU A 1 86 ? -26.582 -8.866 12.028 1.00 85.12 86 LEU A O 1
ATOM 671 N N . MET A 1 87 ? -25.423 -8.293 13.870 1.00 86.94 87 MET A N 1
ATOM 672 C CA . MET A 1 87 ? -26.506 -7.539 14.496 1.00 86.94 87 MET A CA 1
ATOM 673 C C . MET A 1 87 ? -26.950 -6.358 13.630 1.00 86.94 87 MET A C 1
ATOM 675 O O . MET A 1 87 ? -28.141 -6.207 13.379 1.00 86.94 87 MET A O 1
ATOM 679 N N . GLN A 1 88 ? -26.011 -5.572 13.092 1.00 86.38 88 GLN A N 1
ATOM 680 C CA . GLN A 1 88 ? -26.330 -4.463 12.186 1.00 86.38 88 GLN A CA 1
ATOM 681 C C . GLN A 1 88 ? -26.966 -4.926 10.871 1.00 86.38 88 GLN A C 1
ATOM 683 O O . GLN A 1 88 ? -27.983 -4.374 10.461 1.00 86.38 88 GLN A O 1
ATOM 688 N N . GLN A 1 89 ? -26.398 -5.938 10.211 1.00 87.75 89 GLN A N 1
ATOM 689 C CA . GLN A 1 89 ? -26.887 -6.414 8.912 1.00 87.75 89 GLN A CA 1
ATOM 690 C C . GLN A 1 89 ? -28.256 -7.096 8.999 1.00 87.75 89 GLN A C 1
ATOM 692 O O . GLN A 1 89 ? -29.016 -7.083 8.032 1.00 87.75 89 GLN A O 1
ATOM 697 N N . ARG A 1 90 ? -28.559 -7.738 10.133 1.00 87.62 90 ARG A N 1
ATOM 698 C CA . ARG A 1 90 ? -29.793 -8.509 10.340 1.00 87.62 90 ARG A CA 1
ATOM 699 C C . ARG A 1 90 ? -30.825 -7.788 11.210 1.00 87.62 90 ARG A C 1
ATOM 701 O O . ARG A 1 90 ? -31.907 -8.328 11.401 1.00 87.62 90 ARG A O 1
ATOM 708 N N . GLY A 1 91 ? -30.509 -6.592 11.711 1.00 84.44 91 GLY A N 1
ATOM 709 C CA . GLY A 1 91 ? -31.379 -5.830 12.609 1.00 84.44 91 GLY A CA 1
ATOM 710 C C . GLY A 1 91 ? -31.577 -6.488 13.978 1.00 84.44 91 GLY A C 1
ATOM 711 O O . GLY A 1 91 ? -32.631 -6.310 14.579 1.00 84.44 91 GLY A O 1
ATOM 712 N N . LEU A 1 92 ? -30.598 -7.265 14.451 1.00 85.94 92 LEU A N 1
ATOM 713 C CA . LEU A 1 92 ? -30.683 -7.965 15.733 1.00 85.94 92 LEU A CA 1
ATOM 714 C C . LEU A 1 92 ? -30.322 -7.018 16.881 1.00 85.94 92 LEU A C 1
ATOM 716 O O . LEU A 1 92 ? -29.386 -6.218 16.806 1.00 85.94 92 LEU A O 1
ATOM 720 N N . SER A 1 93 ? -31.065 -7.150 17.965 1.00 81.88 93 SER A N 1
ATOM 721 C CA . SER A 1 93 ? -30.887 -6.458 19.233 1.00 81.88 93 SER A CA 1
ATOM 722 C C . SER A 1 93 ? -30.139 -7.340 20.237 1.00 81.88 93 SER A C 1
ATOM 724 O O . SER A 1 93 ? -29.948 -8.535 20.022 1.00 81.88 93 SER A O 1
ATOM 726 N N . GLN A 1 94 ? -29.719 -6.772 21.371 1.00 75.00 94 GLN A N 1
ATOM 727 C CA . GLN A 1 94 ? -29.115 -7.564 22.455 1.00 75.00 94 GLN A CA 1
ATOM 728 C C . GLN A 1 94 ? -30.077 -8.597 23.062 1.00 75.00 94 GLN A C 1
ATOM 730 O O . GLN A 1 94 ? -29.618 -9.494 23.746 1.00 75.00 94 GLN A O 1
ATOM 735 N N . SER A 1 95 ? -31.386 -8.474 22.828 1.00 80.06 95 SER A N 1
ATOM 736 C CA . SER A 1 95 ? -32.395 -9.451 23.257 1.00 80.06 95 SER A CA 1
ATOM 737 C C . SER A 1 95 ? -32.518 -10.670 22.336 1.00 80.06 95 SER A C 1
ATOM 739 O O . SER A 1 95 ? -33.214 -11.615 22.694 1.00 80.06 95 SER A O 1
ATOM 741 N N . ASP A 1 96 ? -31.865 -10.653 21.171 1.00 73.06 96 ASP A N 1
ATOM 742 C CA . ASP A 1 96 ? -31.881 -11.761 20.207 1.00 73.06 96 ASP A CA 1
ATOM 743 C C . ASP A 1 96 ? -30.709 -12.750 20.408 1.00 73.06 96 ASP A C 1
ATOM 745 O O . ASP A 1 96 ? -30.582 -13.712 19.647 1.00 73.06 96 ASP A O 1
ATOM 749 N N . PHE A 1 97 ? -29.862 -12.519 21.423 1.00 67.62 97 PHE A N 1
ATOM 750 C CA . PHE A 1 97 ? -28.706 -13.334 21.824 1.00 67.62 97 PHE A CA 1
ATOM 751 C C . PHE A 1 97 ? -28.680 -13.539 23.343 1.00 67.62 97 PHE A C 1
ATOM 753 O O . PHE A 1 97 ? -28.171 -14.600 23.772 1.00 67.62 97 PHE A O 1
#

Secondary structure (DSSP, 8-state):
-HHHHHHHHHHHHHHHSTTTTT---HHHHHHHHHHHHHHHHH-TT-HHHHHHHHHHHHHHHH-HHHHHHHHHHHHS-HHHHHHHHHHHHHT--GGG-

Radius of gyration: 19.34 Å; chains: 1; bounding box: 57×26×40 Å

Sequence (97 aa):
MIFSDAIKAANDLASIVPLLGGSSSRKDYEEALKLVEYLLEHEPDSPLVDMLTARIDAWEDTAVEFEEFNTRIEAGKNGVSLLRVLMQQRGLSQSDF

Organism: Klebsiella variicola (NCBI:txid244366)

Foldseek 3Di:
DVVVVVVVVQVVVCVVQVLLVPDLDPVSLVVLVVVLVVCVVPPVVDPSNVSSVVSNVVSLVPPPVNVVVVVVVVVDPPVVVVVVVCCVVVVNDPVND